Protein AF-A0A923VI41-F1 (afdb_monomer_lite)

Structure (mmCIF, N/CA/C/O backbone):
data_AF-A0A923VI41-F1
#
_entry.id   AF-A0A923VI41-F1
#
loop_
_atom_site.group_PDB
_atom_site.id
_atom_site.type_symbol
_atom_site.label_atom_id
_atom_site.label_alt_id
_atom_site.label_comp_id
_atom_site.label_asym_id
_atom_site.label_entity_id
_atom_site.label_seq_id
_atom_site.pdbx_PDB_ins_code
_atom_site.Cartn_x
_atom_site.Cartn_y
_atom_site.Cartn_z
_atom_site.occupancy
_atom_site.B_iso_or_equiv
_atom_site.auth_seq_id
_atom_site.auth_comp_id
_atom_site.auth_asym_id
_atom_site.auth_atom_id
_atom_site.pdbx_PDB_model_num
ATOM 1 N N . VAL A 1 1 ? 16.366 15.097 -2.664 1.00 70.31 1 VAL A N 1
ATOM 2 C CA . VAL A 1 1 ? 15.953 14.118 -3.697 1.00 70.31 1 VAL A CA 1
ATOM 3 C C . VAL A 1 1 ? 14.434 14.129 -3.740 1.00 70.31 1 VAL A C 1
ATOM 5 O O . VAL A 1 1 ? 13.860 14.056 -2.659 1.00 70.31 1 VAL A O 1
ATOM 8 N N . PRO A 1 2 ? 13.781 14.313 -4.899 1.00 89.19 2 PRO A N 1
ATOM 9 C CA . PRO A 1 2 ? 12.323 14.242 -4.979 1.00 89.19 2 PRO A CA 1
ATOM 10 C C . PRO A 1 2 ? 11.856 12.828 -4.609 1.00 89.19 2 PRO A C 1
ATOM 12 O O . PRO A 1 2 ? 12.353 11.849 -5.160 1.00 89.19 2 PRO A O 1
ATOM 15 N N . SER A 1 3 ? 10.939 12.723 -3.651 1.00 88.19 3 SER A N 1
ATOM 16 C CA . SER A 1 3 ? 10.368 11.456 -3.194 1.00 88.19 3 SER A CA 1
ATOM 17 C C . SER A 1 3 ? 8.879 11.618 -2.908 1.00 88.19 3 SER A C 1
ATOM 19 O O . SER A 1 3 ? 8.395 12.719 -2.641 1.00 88.19 3 SER A O 1
ATOM 21 N N . CYS A 1 4 ? 8.145 10.512 -2.984 1.00 87.88 4 CYS A N 1
ATOM 22 C CA . CYS A 1 4 ? 6.730 10.461 -2.657 1.00 87.88 4 CYS A CA 1
ATOM 23 C C . CYS A 1 4 ? 6.459 9.198 -1.839 1.00 87.88 4 CYS A C 1
ATOM 25 O O . CYS A 1 4 ? 7.025 8.144 -2.126 1.00 87.88 4 CYS A O 1
ATOM 27 N N . PHE A 1 5 ? 5.605 9.319 -0.826 1.00 89.56 5 PHE A N 1
ATOM 28 C CA . PHE A 1 5 ? 5.177 8.210 0.018 1.00 89.56 5 PHE A CA 1
ATOM 29 C C . PHE A 1 5 ? 3.680 8.005 -0.160 1.00 89.56 5 PHE A C 1
ATOM 31 O O . PHE A 1 5 ? 2.906 8.960 -0.124 1.00 89.56 5 PHE A O 1
ATOM 38 N N . TYR A 1 6 ? 3.280 6.751 -0.306 1.00 89.81 6 TYR A N 1
ATOM 39 C CA . TYR A 1 6 ? 1.889 6.335 -0.393 1.00 89.81 6 TYR A CA 1
ATOM 40 C C . TYR A 1 6 ? 1.572 5.366 0.745 1.00 89.81 6 TYR A C 1
ATOM 42 O O . TYR A 1 6 ? 2.424 4.592 1.181 1.00 89.81 6 TYR A O 1
ATOM 50 N N . ARG A 1 7 ? 0.332 5.425 1.234 1.00 93.56 7 ARG A N 1
ATOM 51 C CA . ARG A 1 7 ? -0.239 4.441 2.157 1.00 93.56 7 ARG A CA 1
ATOM 52 C C . ARG A 1 7 ? -1.244 3.609 1.377 1.00 93.56 7 ARG A C 1
ATOM 54 O O . ARG A 1 7 ? -2.232 4.152 0.895 1.00 93.56 7 ARG A O 1
ATOM 61 N N . LEU A 1 8 ? -0.968 2.319 1.240 1.00 95.38 8 LEU A N 1
ATOM 62 C CA . LEU A 1 8 ? -1.864 1.353 0.612 1.00 95.38 8 LEU A CA 1
ATOM 63 C C . LEU A 1 8 ? -2.447 0.458 1.704 1.00 95.38 8 LEU A C 1
ATOM 65 O O . LEU A 1 8 ? -1.750 0.124 2.659 1.00 95.38 8 LEU A O 1
ATOM 69 N N . GLY A 1 9 ? -3.730 0.122 1.591 1.00 96.62 9 GLY A N 1
ATOM 70 C CA . GLY A 1 9 ? -4.401 -0.803 2.510 1.00 96.62 9 GLY A CA 1
ATOM 71 C C . GLY A 1 9 ? -4.626 -0.293 3.936 1.00 96.62 9 GLY A C 1
ATOM 72 O O . GLY A 1 9 ? -5.087 -1.051 4.776 1.00 96.62 9 GLY A O 1
ATOM 73 N N . THR A 1 10 ? -4.350 0.982 4.237 1.00 96.88 10 THR A N 1
ATOM 74 C CA . THR A 1 10 ? -4.510 1.529 5.601 1.00 96.88 10 THR A CA 1
ATOM 75 C C . THR A 1 10 ? -5.950 1.907 5.957 1.00 96.88 10 THR A C 1
ATOM 77 O O . THR A 1 10 ? -6.180 2.475 7.024 1.00 96.88 10 THR A O 1
ATOM 80 N N . ARG A 1 11 ? -6.911 1.699 5.046 1.00 96.44 11 ARG A N 1
ATOM 81 C CA . ARG A 1 11 ? -8.343 1.874 5.307 1.00 96.44 11 ARG A CA 1
ATOM 82 C C . ARG A 1 11 ? -9.194 1.054 4.334 1.00 96.44 11 ARG A C 1
ATOM 84 O O . ARG A 1 11 ? -9.069 1.222 3.126 1.00 96.44 11 ARG A O 1
ATOM 91 N N . ASN A 1 12 ? -10.104 0.254 4.878 1.00 97.94 12 ASN A N 1
ATOM 92 C CA . ASN A 1 12 ? -11.186 -0.432 4.184 1.00 97.94 12 ASN A CA 1
ATOM 93 C C . ASN A 1 12 ? -12.400 -0.549 5.126 1.00 97.94 12 ASN A C 1
ATOM 95 O O . ASN A 1 12 ? -12.412 -1.368 6.043 1.00 97.94 12 ASN A O 1
ATOM 99 N N . GLU A 1 13 ? -13.441 0.253 4.891 1.00 97.56 13 GLU A N 1
ATOM 100 C CA . GLU A 1 13 ? -14.652 0.253 5.727 1.00 97.56 13 GLU A CA 1
ATOM 101 C C . GLU A 1 13 ? -15.464 -1.046 5.596 1.00 97.56 13 GLU A C 1
ATOM 103 O O . GLU A 1 13 ? -16.031 -1.513 6.580 1.00 97.56 13 GLU A O 1
ATOM 108 N N . GLY A 1 14 ? -15.463 -1.677 4.416 1.00 98.06 14 GLY 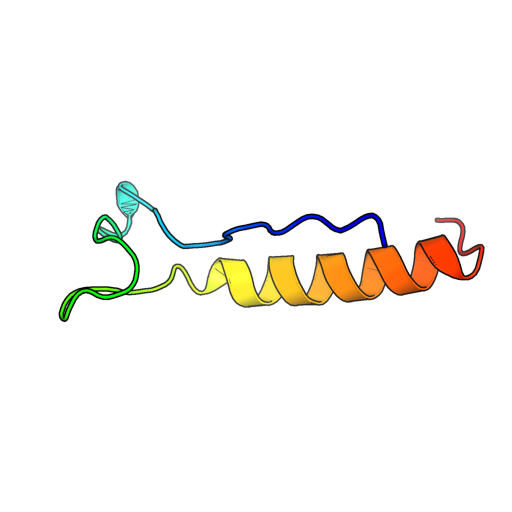A N 1
ATOM 109 C CA . GLY A 1 14 ? -16.161 -2.944 4.175 1.00 98.06 14 GLY A CA 1
ATOM 110 C C . GLY A 1 14 ? -15.532 -4.142 4.895 1.00 98.06 14 GLY A C 1
ATOM 111 O O . GLY A 1 14 ? -16.246 -5.072 5.258 1.00 98.06 14 GLY A O 1
ATOM 112 N N . LYS A 1 15 ? -14.214 -4.105 5.140 1.00 97.31 15 LYS A N 1
ATOM 113 C CA . LYS A 1 15 ? -13.473 -5.111 5.925 1.00 97.31 15 LYS A CA 1
ATOM 114 C C . LYS A 1 15 ? -13.291 -4.709 7.402 1.00 97.31 15 LYS A C 1
ATOM 116 O O . LYS A 1 15 ? -12.662 -5.442 8.154 1.00 97.31 15 LYS A O 1
ATOM 121 N N . GLY A 1 16 ? -13.820 -3.558 7.834 1.00 98.06 16 GLY A N 1
ATOM 122 C CA . GLY A 1 16 ? -13.662 -3.052 9.207 1.00 98.06 16 GLY A CA 1
ATOM 123 C C . GLY A 1 16 ? -12.271 -2.489 9.540 1.00 98.06 16 GLY A C 1
ATOM 124 O O . GLY A 1 16 ? -12.000 -2.150 10.690 1.00 98.06 16 GLY A O 1
ATOM 125 N N . ILE A 1 17 ? -11.398 -2.332 8.546 1.00 98.25 17 ILE A N 1
ATOM 126 C CA . ILE A 1 17 ? -10.034 -1.815 8.690 1.00 98.25 17 ILE A CA 1
ATOM 127 C C . ILE A 1 17 ? -10.102 -0.286 8.689 1.00 98.25 17 ILE A C 1
ATOM 129 O O . ILE A 1 17 ? -10.051 0.359 7.644 1.00 98.25 17 ILE A O 1
ATOM 133 N N . ILE A 1 18 ? -10.297 0.321 9.858 1.00 97.56 18 ILE A N 1
ATOM 134 C CA . ILE A 1 18 ? -10.538 1.774 9.979 1.00 97.56 18 ILE A CA 1
ATOM 135 C C . ILE A 1 18 ? -9.537 2.496 10.885 1.00 97.56 18 ILE A C 1
ATOM 137 O O . ILE A 1 18 ? -9.437 3.731 10.819 1.00 97.56 18 ILE A O 1
ATOM 141 N N . SER A 1 19 ? -8.805 1.735 11.703 1.00 97.81 19 SER A N 1
ATOM 142 C CA . SER A 1 19 ? -7.799 2.232 12.637 1.00 97.81 19 SER A CA 1
ATOM 143 C C . SER A 1 19 ? -6.577 2.780 11.902 1.00 97.81 19 SER A C 1
ATOM 145 O O . SER A 1 19 ? -6.105 2.216 10.918 1.00 97.81 19 SER A O 1
ATOM 147 N N . SER A 1 20 ? -6.052 3.909 12.380 1.00 95.38 20 SER A N 1
ATOM 148 C CA . SER A 1 20 ? -4.831 4.498 11.827 1.00 95.38 20 SER A CA 1
ATOM 149 C C . SER A 1 20 ? -3.603 3.669 12.207 1.00 95.38 20 SER A C 1
ATOM 151 O O . SER A 1 20 ? -3.588 2.977 13.225 1.00 95.38 20 SER A O 1
ATOM 153 N N . VAL A 1 21 ? -2.531 3.816 11.427 1.00 95.25 21 VAL A N 1
ATOM 154 C CA . VAL A 1 21 ? -1.190 3.350 11.805 1.00 95.25 21 VAL A CA 1
ATOM 155 C C . VAL A 1 21 ? -0.808 3.845 13.207 1.00 95.25 21 VAL A C 1
ATOM 157 O O . VAL A 1 21 ? -1.230 4.931 13.615 1.00 95.25 21 VAL A O 1
ATOM 160 N N . HIS A 1 22 ? 0.021 3.068 13.912 1.00 96.00 22 HIS A N 1
ATOM 161 C CA . HIS A 1 22 ? 0.445 3.309 15.303 1.00 96.00 22 HIS A CA 1
ATOM 162 C C . HIS A 1 22 ? -0.668 3.192 16.358 1.00 96.00 22 HIS A C 1
ATOM 164 O O . HIS A 1 22 ? -0.602 3.833 17.405 1.00 96.00 22 HIS A O 1
ATOM 170 N N . THR A 1 23 ? -1.669 2.354 16.102 1.00 97.38 23 THR A N 1
ATOM 171 C CA . THR A 1 23 ? -2.667 1.939 17.097 1.00 97.38 23 THR A CA 1
ATOM 172 C C . THR A 1 23 ? -2.567 0.430 17.332 1.00 97.38 23 THR A C 1
ATOM 174 O O . THR A 1 23 ? -2.056 -0.294 16.480 1.00 97.38 23 THR A O 1
ATOM 177 N N . ASP A 1 24 ? -3.026 -0.046 18.488 1.00 98.00 24 ASP A N 1
ATOM 178 C CA . ASP A 1 24 ? -3.052 -1.473 18.858 1.00 98.00 24 ASP A CA 1
ATOM 179 C C . ASP A 1 24 ? -4.077 -2.296 18.060 1.00 98.00 24 ASP A C 1
ATOM 181 O O . ASP A 1 24 ? -3.989 -3.518 18.005 1.00 98.00 24 ASP A O 1
ATOM 185 N N . THR A 1 25 ? -5.0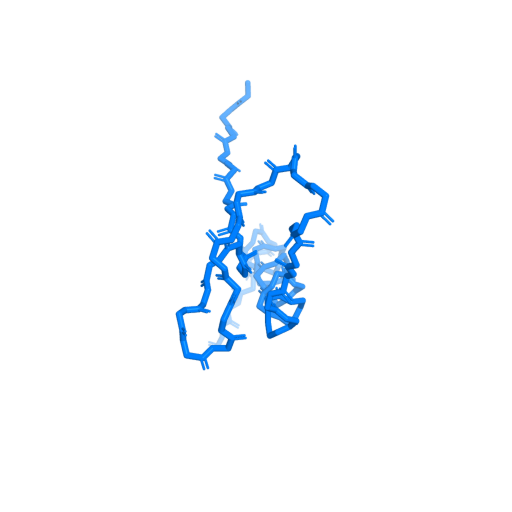24 -1.613 17.419 1.00 97.69 25 THR A N 1
ATOM 186 C CA . THR A 1 25 ? -6.058 -2.180 16.544 1.00 97.69 25 THR A CA 1
ATOM 187 C C . THR A 1 25 ? -5.793 -1.906 15.066 1.00 97.69 25 THR A C 1
ATOM 189 O O . THR A 1 25 ? -6.686 -2.085 14.239 1.00 97.69 25 THR A O 1
ATOM 192 N N . PHE A 1 26 ? -4.597 -1.425 14.714 1.00 97.94 26 PHE A N 1
ATOM 193 C CA . PHE A 1 26 ? -4.221 -1.284 13.314 1.00 97.94 26 PHE A CA 1
ATOM 194 C C . PHE A 1 26 ? -4.197 -2.657 12.639 1.00 97.94 26 PHE A C 1
ATOM 196 O O . PHE A 1 26 ? -3.574 -3.590 13.143 1.00 97.94 26 PHE A O 1
ATOM 203 N N . ASP A 1 27 ? -4.822 -2.727 11.469 1.00 98.00 27 ASP A N 1
ATOM 204 C CA . ASP A 1 27 ? -4.758 -3.867 10.566 1.00 98.00 27 ASP A CA 1
ATOM 205 C C . ASP A 1 27 ? -4.584 -3.357 9.128 1.00 98.00 27 ASP A C 1
ATOM 207 O O . ASP A 1 27 ? -4.848 -2.182 8.844 1.00 98.00 27 ASP A O 1
ATOM 211 N N . ILE A 1 28 ? -4.106 -4.209 8.227 1.00 97.50 28 ILE A N 1
ATOM 212 C CA . ILE A 1 28 ? -3.859 -3.860 6.825 1.00 97.50 28 ILE A CA 1
ATOM 213 C C .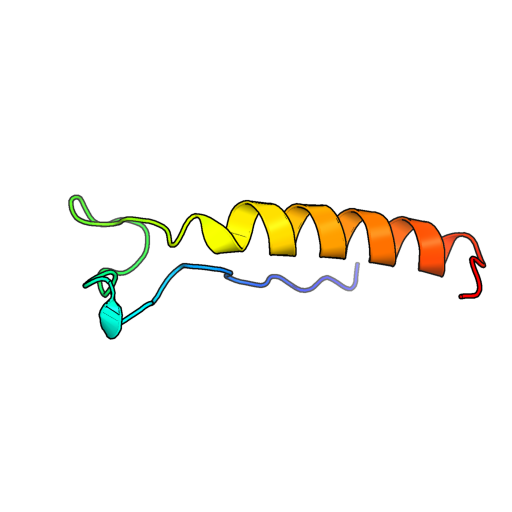 ILE A 1 28 ? -4.782 -4.649 5.906 1.00 97.50 28 ILE A C 1
ATOM 215 O O . ILE A 1 28 ? -4.977 -5.848 6.067 1.00 97.50 28 ILE A O 1
ATOM 219 N N . ASP A 1 29 ? -5.329 -3.982 4.891 1.00 98.12 29 ASP A N 1
ATOM 220 C CA . ASP A 1 29 ? -5.972 -4.697 3.795 1.00 98.12 29 ASP A CA 1
ATOM 221 C C . ASP A 1 29 ? -4.899 -5.392 2.942 1.00 98.12 29 ASP A C 1
ATOM 223 O O . ASP A 1 29 ? -4.166 -4.722 2.210 1.00 98.12 29 ASP A O 1
ATOM 227 N N . GLU A 1 30 ? -4.786 -6.719 3.055 1.00 97.75 30 GLU A N 1
ATOM 228 C CA . GLU A 1 30 ? -3.726 -7.512 2.417 1.00 97.75 30 GLU A CA 1
ATOM 229 C C . GLU A 1 30 ? -3.726 -7.452 0.881 1.00 97.75 30 GLU A C 1
ATOM 231 O O . GLU A 1 30 ? -2.677 -7.685 0.277 1.00 97.75 30 GLU A O 1
ATOM 236 N N . ASP A 1 31 ? -4.822 -7.021 0.241 1.00 97.38 31 ASP A N 1
ATOM 237 C CA . ASP A 1 31 ? -4.841 -6.730 -1.203 1.00 97.38 31 ASP A CA 1
ATOM 238 C C . ASP A 1 31 ? -3.753 -5.683 -1.564 1.00 97.38 31 ASP A C 1
ATOM 240 O O . ASP A 1 31 ? -3.188 -5.674 -2.659 1.00 97.38 31 ASP A O 1
ATOM 244 N N . ALA A 1 32 ? -3.376 -4.821 -0.608 1.00 97.31 32 ALA A N 1
ATOM 245 C CA . ALA A 1 32 ? -2.293 -3.853 -0.754 1.00 97.31 32 ALA A CA 1
ATOM 246 C C . ALA A 1 32 ? -0.903 -4.475 -0.962 1.00 97.31 32 ALA A C 1
ATOM 248 O O . ALA A 1 32 ? -0.030 -3.796 -1.506 1.00 97.31 32 ALA A O 1
ATOM 249 N N . LEU A 1 33 ? -0.671 -5.728 -0.555 1.00 96.75 33 LEU A N 1
ATOM 250 C CA . LEU A 1 33 ? 0.613 -6.409 -0.756 1.00 96.75 33 LEU A CA 1
ATOM 251 C C . LEU A 1 33 ? 0.857 -6.694 -2.245 1.00 96.75 33 LEU A C 1
ATOM 253 O O . LEU A 1 33 ? 1.954 -6.453 -2.763 1.00 96.75 33 LEU A O 1
ATOM 257 N N . GLU A 1 34 ? -0.183 -7.136 -2.953 1.00 97.81 34 GLU A N 1
ATOM 258 C CA . GLU A 1 34 ? -0.144 -7.334 -4.402 1.00 97.81 34 GLU A CA 1
ATOM 259 C C . GLU A 1 34 ? 0.030 -5.993 -5.122 1.00 97.81 34 GLU A C 1
ATOM 261 O O . GLU A 1 34 ? 0.963 -5.829 -5.910 1.00 97.81 34 GLU A O 1
ATOM 266 N N . TYR A 1 35 ? -0.789 -4.989 -4.793 1.00 97.06 35 TYR A N 1
ATOM 267 C CA . TYR A 1 35 ? -0.682 -3.672 -5.428 1.00 97.06 35 TYR A CA 1
ATOM 268 C C . TYR A 1 35 ? 0.671 -3.000 -5.176 1.00 97.06 35 TYR A C 1
ATOM 270 O O . TYR A 1 35 ? 1.248 -2.415 -6.092 1.00 97.06 35 TYR A O 1
ATOM 278 N N . GLY A 1 36 ? 1.198 -3.084 -3.952 1.00 96.00 36 GLY A N 1
ATOM 279 C CA . GLY A 1 36 ? 2.485 -2.497 -3.591 1.00 96.00 36 GLY A CA 1
ATOM 280 C C . GLY A 1 36 ? 3.645 -3.142 -4.345 1.00 96.00 36 GLY A C 1
ATOM 281 O O . GLY A 1 36 ? 4.477 -2.438 -4.920 1.00 96.00 36 GLY A O 1
ATOM 282 N N . SER A 1 37 ? 3.685 -4.476 -4.392 1.00 97.25 37 SER A N 1
ATOM 283 C CA . SER A 1 37 ? 4.717 -5.206 -5.138 1.00 97.25 37 SER A CA 1
ATOM 284 C C . SER A 1 37 ? 4.611 -4.975 -6.650 1.00 97.25 37 SER A C 1
ATOM 286 O O . SER A 1 37 ? 5.620 -4.667 -7.289 1.00 97.25 37 SER A O 1
ATOM 288 N N . GLY A 1 38 ? 3.398 -5.021 -7.208 1.00 96.44 38 GLY A N 1
ATOM 289 C CA . GLY A 1 38 ? 3.133 -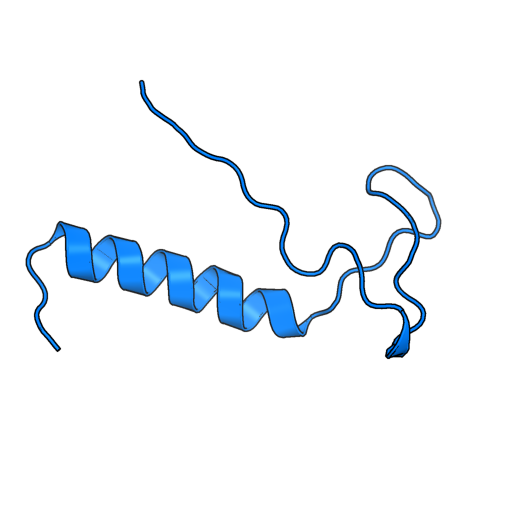4.740 -8.618 1.00 96.44 38 GLY A CA 1
ATOM 290 C C . GLY A 1 38 ? 3.522 -3.319 -9.022 1.00 96.44 38 GLY A C 1
ATOM 291 O O . GLY A 1 38 ? 4.195 -3.133 -10.034 1.00 96.44 38 GLY A O 1
ATOM 292 N N . LEU A 1 39 ? 3.188 -2.313 -8.207 1.00 95.44 39 LEU A N 1
ATOM 293 C CA . LE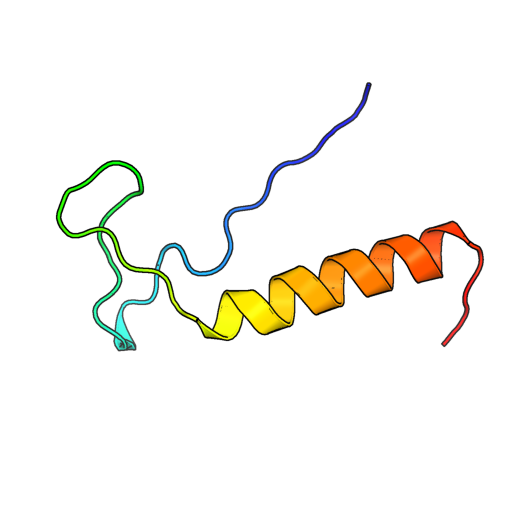U A 1 39 ? 3.583 -0.925 -8.447 1.00 95.44 39 LEU A CA 1
ATOM 294 C C . LEU A 1 39 ? 5.105 -0.765 -8.440 1.00 95.44 39 LEU A C 1
ATOM 296 O O . LEU A 1 39 ? 5.650 -0.122 -9.334 1.00 95.44 39 LEU A O 1
ATOM 300 N N . MET A 1 40 ? 5.805 -1.350 -7.463 1.00 94.81 40 MET A N 1
ATOM 301 C CA . MET A 1 40 ? 7.269 -1.279 -7.414 1.00 94.81 40 MET A CA 1
ATOM 302 C C . MET A 1 40 ? 7.908 -1.924 -8.648 1.00 94.81 40 MET A C 1
ATOM 304 O O . MET A 1 40 ? 8.795 -1.325 -9.258 1.00 94.81 40 MET A O 1
ATOM 308 N N . ALA A 1 41 ? 7.435 -3.107 -9.049 1.00 96.25 41 ALA A N 1
ATOM 309 C CA . ALA A 1 41 ? 7.909 -3.789 -10.250 1.00 96.25 41 ALA A CA 1
ATOM 310 C C . ALA A 1 41 ? 7.624 -2.974 -11.521 1.00 96.25 41 ALA A C 1
ATOM 312 O O . ALA A 1 41 ? 8.511 -2.810 -12.360 1.00 96.25 41 ALA A O 1
ATOM 313 N N . TYR A 1 42 ? 6.421 -2.406 -11.637 1.00 95.50 42 TYR A N 1
ATOM 314 C CA . TYR A 1 42 ? 6.037 -1.548 -12.754 1.00 95.50 42 TYR A CA 1
ATOM 315 C C . TYR A 1 42 ? 6.916 -0.299 -12.846 1.00 95.50 42 TYR A C 1
ATOM 317 O O . TYR A 1 42 ? 7.417 0.018 -13.920 1.00 95.50 42 TYR A O 1
ATOM 325 N N . LEU A 1 43 ? 7.151 0.394 -11.728 1.00 93.44 43 LEU A N 1
ATOM 326 C CA . LEU A 1 43 ? 8.008 1.580 -11.702 1.00 93.44 43 LEU A CA 1
ATOM 327 C C . LEU A 1 43 ? 9.445 1.240 -12.099 1.00 93.44 43 LEU A C 1
ATOM 329 O O . LEU A 1 43 ? 10.047 1.982 -12.873 1.00 93.44 43 LEU A O 1
ATOM 333 N N . ALA A 1 44 ? 9.977 0.111 -11.622 1.00 94.69 44 ALA A N 1
ATOM 334 C CA . ALA A 1 44 ? 11.294 -0.365 -12.028 1.00 94.69 44 ALA A CA 1
ATOM 335 C C . ALA A 1 44 ? 11.338 -0.632 -13.542 1.00 94.69 44 ALA A C 1
ATOM 337 O O . ALA A 1 44 ? 12.190 -0.080 -14.237 1.00 94.69 44 ALA A O 1
ATOM 338 N N . PHE A 1 45 ? 10.375 -1.391 -14.069 1.00 96.62 45 PHE A N 1
ATOM 339 C CA . PHE A 1 45 ? 10.272 -1.696 -15.496 1.00 96.62 45 PHE A CA 1
ATOM 340 C C . PHE A 1 45 ? 10.168 -0.432 -16.360 1.00 96.62 45 PHE A C 1
ATOM 342 O O . PHE A 1 45 ? 10.954 -0.248 -17.291 1.00 96.62 45 PHE A O 1
ATOM 349 N N . ALA A 1 46 ? 9.254 0.476 -16.012 1.00 94.94 46 ALA A N 1
ATOM 350 C CA . ALA A 1 46 ? 9.062 1.740 -16.711 1.00 94.94 46 ALA A CA 1
ATOM 351 C C . ALA A 1 46 ? 10.324 2.618 -16.657 1.00 94.94 46 ALA A C 1
ATOM 353 O O . ALA A 1 46 ? 10.706 3.217 -17.660 1.00 94.94 46 ALA A O 1
ATOM 354 N N . SER A 1 47 ? 11.024 2.651 -15.517 1.00 93.31 47 SER A N 1
ATOM 355 C CA . SER A 1 47 ? 12.274 3.410 -15.378 1.00 93.31 47 SER A CA 1
ATOM 356 C C . SER A 1 47 ? 13.416 2.872 -16.248 1.00 93.31 47 SER A C 1
ATOM 358 O O . SER A 1 47 ? 14.299 3.634 -16.638 1.00 93.31 47 SER A O 1
ATOM 360 N N . CYS A 1 48 ? 13.382 1.583 -16.598 1.00 94.38 48 CYS A N 1
ATOM 361 C CA . CYS A 1 48 ? 14.351 0.937 -17.481 1.00 94.38 48 CYS A CA 1
ATOM 362 C C . CYS A 1 48 ? 13.964 0.999 -18.972 1.00 94.38 48 CYS A C 1
ATOM 364 O O . CYS A 1 48 ? 14.625 0.364 -19.791 1.00 94.38 48 CYS A O 1
ATOM 366 N N . GLY A 1 49 ? 12.923 1.756 -19.342 1.00 89.50 49 GLY A N 1
ATOM 367 C CA . GLY A 1 49 ? 12.471 1.890 -20.733 1.00 89.50 49 GLY A CA 1
ATOM 368 C C . GLY A 1 49 ? 11.584 0.743 -21.217 1.00 89.50 49 GLY A C 1
ATOM 369 O O . GLY A 1 49 ? 11.449 0.538 -22.422 1.00 89.50 49 GLY A O 1
ATOM 370 N N . GLY A 1 50 ? 10.989 -0.011 -20.292 1.00 85.00 50 GLY A N 1
ATOM 371 C CA . GLY A 1 50 ? 9.991 -1.017 -20.616 1.00 85.00 50 GLY A CA 1
ATOM 372 C C . GLY A 1 50 ? 8.742 -0.404 -21.259 1.00 85.00 50 GLY A C 1
ATOM 373 O O . GLY A 1 50 ? 8.227 0.609 -20.785 1.00 85.00 50 GLY A O 1
ATOM 374 N N . VAL A 1 51 ? 8.254 -1.025 -22.335 1.00 78.62 51 VAL A N 1
ATOM 375 C CA . VAL A 1 51 ? 7.014 -0.657 -23.038 1.00 78.62 51 VAL A CA 1
ATOM 376 C C . VAL A 1 51 ? 6.084 -1.868 -23.000 1.00 78.62 51 VAL A C 1
ATOM 378 O O . VAL A 1 51 ? 6.555 -2.995 -23.163 1.00 78.62 51 VAL A O 1
ATOM 381 N N . LEU A 1 52 ? 4.801 -1.632 -22.718 1.00 68.44 52 LEU A N 1
ATOM 382 C CA . LEU A 1 52 ? 3.751 -2.655 -22.667 1.00 68.44 52 LEU A CA 1
ATOM 383 C C . LEU A 1 52 ? 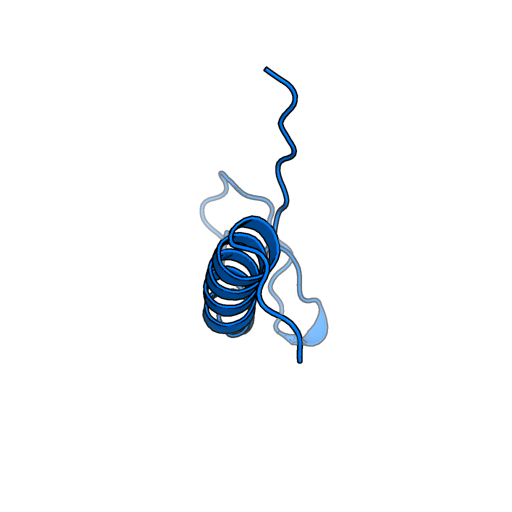3.249 -3.021 -24.067 1.00 68.44 52 LEU A C 1
ATOM 385 O O . LEU A 1 52 ? 3.157 -2.097 -24.909 1.00 68.44 52 LEU A O 1
#

Sequence (52 aa):
VPSCFYRLGTRNEGKGIISSVHTDTFDIDEDALEYGSGLMAYLAFASCGGVL

Secondary structure (DSSP, 8-state):
--------SS-BTTTTB-PPTTSTT----THHHHHHHHHHHHHHHHHTT---

Foldseek 3Di:
DDDDDDDAQCDDVVVPNHDHPPDPPHDGDCVRVVVVVVVVVVVVCVVVVHDD

pLDDT: mean 94.08, std 6.27, range [68.44, 98.25]

Radius of gyration: 14.45 Å; chains: 1; bounding box: 32×22×42 Å